Protein AF-A0A3D3SU80-F1 (afdb_monomer_lite)

Structure (mmCIF, N/CA/C/O backbone):
data_AF-A0A3D3SU80-F1
#
_entry.id   AF-A0A3D3SU80-F1
#
loop_
_atom_site.group_PDB
_atom_site.id
_atom_site.type_symbol
_atom_site.label_atom_id
_atom_site.label_alt_id
_atom_site.label_comp_id
_a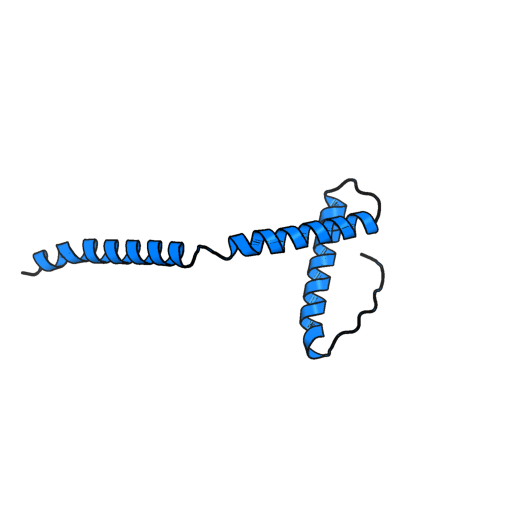tom_site.label_asym_id
_atom_site.label_entity_id
_atom_site.label_seq_id
_atom_site.pdbx_PDB_ins_code
_atom_site.Cartn_x
_atom_site.Cartn_y
_atom_site.Cartn_z
_atom_site.occupancy
_atom_site.B_iso_or_equiv
_atom_site.auth_seq_id
_atom_site.auth_comp_id
_atom_site.auth_asym_id
_atom_site.auth_atom_id
_atom_site.pdbx_PDB_model_num
ATOM 1 N N . MET A 1 1 ? 4.697 3.784 -14.168 1.00 59.75 1 MET A N 1
ATOM 2 C CA . MET A 1 1 ? 6.169 3.826 -14.203 1.00 59.75 1 MET A CA 1
ATOM 3 C C . MET A 1 1 ? 6.596 2.782 -15.212 1.00 59.75 1 MET A C 1
ATOM 5 O O . MET A 1 1 ? 6.224 1.627 -15.075 1.00 59.75 1 MET A O 1
ATOM 9 N N . ASP A 1 2 ? 7.270 3.219 -16.269 1.00 71.12 2 ASP A N 1
ATOM 10 C CA . ASP A 1 2 ? 7.158 2.682 -17.637 1.00 71.12 2 ASP A CA 1
ATOM 11 C C . ASP A 1 2 ? 8.023 1.443 -17.925 1.00 71.12 2 ASP A C 1
ATOM 13 O O . ASP A 1 2 ? 8.620 1.315 -18.994 1.00 71.12 2 ASP A O 1
ATOM 17 N N . ARG A 1 3 ? 8.122 0.530 -16.953 1.00 81.62 3 ARG A N 1
ATOM 18 C CA . ARG A 1 3 ? 8.824 -0.747 -17.106 1.00 81.62 3 ARG A CA 1
ATOM 19 C C . ARG A 1 3 ? 7.849 -1.915 -16.959 1.00 81.62 3 ARG A C 1
ATOM 21 O O . ARG A 1 3 ? 7.129 -1.963 -15.964 1.00 81.62 3 ARG A O 1
ATOM 28 N N . PRO A 1 4 ? 7.831 -2.862 -17.910 1.00 84.31 4 PRO A N 1
ATOM 29 C CA . PRO A 1 4 ? 7.059 -4.083 -17.755 1.00 84.31 4 PRO A CA 1
ATOM 30 C C . PRO A 1 4 ? 7.733 -5.002 -16.727 1.00 84.31 4 PRO A C 1
ATOM 32 O O . PRO A 1 4 ? 8.937 -5.250 -16.803 1.00 84.31 4 PRO A O 1
ATOM 35 N N . TYR A 1 5 ? 6.944 -5.536 -15.797 1.00 84.50 5 TYR A N 1
ATOM 36 C CA . TYR A 1 5 ? 7.370 -6.548 -14.829 1.00 84.50 5 TYR A CA 1
ATOM 37 C C . TYR A 1 5 ? 6.553 -7.822 -15.033 1.00 84.50 5 TYR A C 1
ATOM 39 O O . TYR A 1 5 ? 5.369 -7.763 -15.360 1.00 84.50 5 TYR A O 1
ATOM 47 N N . ARG A 1 6 ? 7.192 -8.979 -14.844 1.00 88.31 6 ARG A N 1
ATOM 48 C CA . ARG A 1 6 ? 6.509 -10.274 -14.792 1.00 88.31 6 ARG A CA 1
ATOM 49 C C . ARG A 1 6 ? 6.527 -10.765 -13.355 1.00 88.31 6 ARG A C 1
ATOM 51 O O . ARG A 1 6 ? 7.592 -10.837 -12.750 1.00 88.31 6 ARG A O 1
ATOM 58 N N . LEU A 1 7 ? 5.350 -11.094 -12.845 1.00 86.00 7 LEU A N 1
ATOM 59 C CA . LEU A 1 7 ? 5.135 -11.673 -11.527 1.00 86.00 7 LEU A CA 1
ATOM 60 C C . LEU A 1 7 ? 4.380 -12.985 -11.710 1.00 86.00 7 LEU A C 1
ATOM 62 O O . LEU A 1 7 ? 3.489 -13.070 -12.556 1.00 86.00 7 LEU A O 1
ATOM 66 N N . ALA A 1 8 ? 4.754 -13.995 -10.933 1.00 90.25 8 ALA A N 1
ATOM 67 C CA . ALA A 1 8 ? 3.900 -15.155 -10.748 1.00 90.25 8 ALA A CA 1
ATOM 68 C C . ALA A 1 8 ? 2.719 -14.726 -9.867 1.00 90.25 8 ALA A C 1
ATOM 70 O O . ALA A 1 8 ? 2.932 -14.065 -8.851 1.00 90.25 8 ALA A O 1
ATOM 71 N N . CYS A 1 9 ? 1.495 -15.055 -10.272 1.00 91.44 9 CYS A N 1
ATOM 72 C CA . CYS A 1 9 ? 0.315 -14.900 -9.430 1.00 91.44 9 CYS A CA 1
ATOM 73 C C . CYS A 1 9 ? -0.614 -16.090 -9.643 1.00 91.44 9 CYS A C 1
ATOM 75 O O . CYS A 1 9 ? -0.746 -16.580 -10.770 1.00 91.44 9 CYS A O 1
ATOM 77 N N . GLU A 1 10 ? -1.277 -16.512 -8.574 1.00 92.69 10 GLU A N 1
ATOM 78 C CA . GLU A 1 10 ? -2.397 -17.437 -8.682 1.00 92.69 10 GLU A CA 1
ATOM 79 C C . GLU A 1 10 ? -3.622 -16.713 -9.277 1.00 92.69 10 GLU A C 1
ATOM 81 O O . GLU A 1 10 ? -3.723 -15.479 -9.184 1.00 92.69 10 GLU A O 1
ATOM 86 N N . PRO A 1 11 ? -4.563 -17.433 -9.918 1.00 88.81 11 PRO A N 1
ATOM 87 C CA . PRO A 1 11 ? -5.730 -16.822 -10.558 1.00 88.81 11 PRO A CA 1
ATOM 88 C C . PRO A 1 11 ? -6.574 -15.984 -9.589 1.00 88.81 11 PRO A C 1
ATOM 90 O O . PRO A 1 11 ? -7.038 -14.904 -9.960 1.00 88.81 11 PRO A O 1
ATOM 93 N N . ASP A 1 12 ? -6.709 -16.460 -8.351 1.00 92.56 12 ASP A N 1
ATOM 94 C CA . ASP A 1 12 ? -7.554 -15.860 -7.315 1.00 92.56 12 ASP A CA 1
ATOM 95 C C . ASP A 1 12 ? -6.939 -14.584 -6.714 1.00 92.56 12 ASP A C 1
ATOM 97 O O . ASP A 1 12 ? -7.657 -13.683 -6.284 1.00 92.56 12 ASP A O 1
ATOM 101 N N . GLU A 1 13 ? -5.609 -14.457 -6.735 1.00 91.69 13 GLU A N 1
ATOM 102 C CA . GLU A 1 13 ? -4.884 -13.298 -6.191 1.00 91.69 13 GLU A CA 1
ATOM 103 C C . GLU A 1 13 ? -4.705 -12.169 -7.212 1.00 91.69 13 GLU A C 1
ATOM 105 O O . GLU A 1 13 ? -4.406 -11.028 -6.852 1.00 91.69 13 GLU A O 1
ATOM 110 N N . LYS A 1 14 ? -4.904 -12.461 -8.502 1.00 91.25 14 LYS A N 1
ATOM 111 C CA . LYS A 1 14 ? -4.763 -11.497 -9.598 1.00 91.25 14 LYS A CA 1
ATOM 112 C C . LYS A 1 14 ? -5.502 -10.164 -9.380 1.00 91.25 14 LYS A C 1
ATOM 114 O O . LYS A 1 14 ? -4.873 -9.132 -9.623 1.00 91.25 14 LYS A O 1
ATOM 119 N N . PRO A 1 15 ? -6.790 -10.119 -8.976 1.00 92.25 15 PRO A N 1
ATOM 120 C CA . PRO A 1 15 ? -7.484 -8.845 -8.774 1.00 92.25 15 PRO A CA 1
ATOM 121 C C . PRO A 1 15 ? -6.836 -8.008 -7.666 1.00 92.25 15 PRO A C 1
ATOM 123 O O . PRO A 1 15 ? -6.553 -6.832 -7.886 1.00 92.25 15 PRO A O 1
ATOM 126 N N . LEU A 1 16 ? -6.505 -8.629 -6.529 1.00 90.62 16 LEU A N 1
ATOM 127 C CA . LEU A 1 16 ? -5.830 -7.962 -5.416 1.00 90.62 16 LEU A CA 1
ATOM 128 C C . LEU A 1 16 ? -4.455 -7.429 -5.838 1.00 90.62 16 LEU A C 1
ATOM 130 O O . LEU A 1 16 ? -4.108 -6.284 -5.561 1.00 90.62 16 LEU A O 1
ATOM 134 N N . LEU A 1 17 ? -3.681 -8.235 -6.570 1.00 91.62 17 LEU A N 1
ATOM 135 C CA . LEU A 1 17 ? -2.364 -7.830 -7.051 1.00 91.62 17 LEU A CA 1
ATOM 136 C C . LEU A 1 17 ? -2.449 -6.623 -7.998 1.00 91.62 17 LEU A C 1
ATOM 138 O O . LEU A 1 17 ? -1.601 -5.733 -7.931 1.00 91.62 17 LEU A O 1
ATOM 142 N N . LEU A 1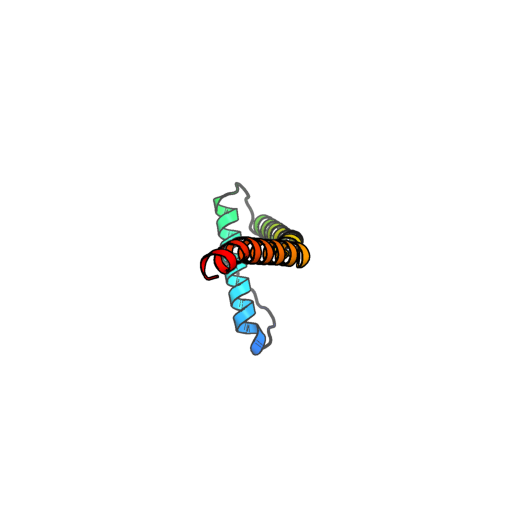 18 ? -3.470 -6.556 -8.858 1.00 92.00 18 LEU A N 1
ATOM 143 C CA . LEU A 1 18 ? -3.696 -5.405 -9.738 1.00 92.00 18 LEU A CA 1
ATOM 144 C C . LEU A 1 18 ? -4.020 -4.129 -8.950 1.00 92.00 18 LEU A C 1
ATOM 146 O O . LEU A 1 18 ? -3.507 -3.062 -9.296 1.00 92.00 18 LEU A O 1
ATOM 150 N N . GLU A 1 19 ? -4.806 -4.231 -7.878 1.00 92.62 19 GLU A N 1
ATOM 151 C CA . GLU A 1 19 ? -5.058 -3.104 -6.973 1.00 92.62 19 GLU A CA 1
ATOM 152 C C . GLU A 1 19 ? -3.770 -2.636 -6.287 1.00 92.62 19 GLU A C 1
ATOM 154 O O . GLU A 1 19 ? -3.457 -1.441 -6.305 1.00 92.62 19 GLU A O 1
ATOM 159 N N . CYS A 1 20 ? -2.966 -3.570 -5.764 1.00 90.81 20 CYS A N 1
ATOM 160 C CA . CYS A 1 20 ? -1.664 -3.259 -5.175 1.00 90.81 20 CYS A CA 1
ATOM 161 C C . CYS A 1 20 ? -0.745 -2.541 -6.176 1.00 90.81 20 CYS A C 1
ATOM 163 O O . CYS A 1 20 ? -0.103 -1.547 -5.830 1.00 90.81 20 CYS A O 1
ATOM 165 N N . VAL A 1 21 ? -0.703 -3.001 -7.430 1.00 92.06 21 VAL A N 1
ATOM 166 C CA . VAL A 1 21 ? 0.082 -2.366 -8.500 1.00 92.06 21 VAL A CA 1
ATOM 167 C C . VAL A 1 21 ? -0.412 -0.945 -8.781 1.00 92.06 21 VAL A C 1
ATOM 169 O O . VAL A 1 21 ? 0.409 -0.032 -8.904 1.00 92.06 21 VAL A O 1
ATOM 172 N N . GLY A 1 22 ? -1.729 -0.729 -8.845 1.00 92.06 22 GLY A N 1
ATOM 173 C CA . GLY A 1 22 ? -2.315 0.600 -9.044 1.00 92.06 22 GLY A CA 1
ATOM 174 C C . GLY A 1 22 ? -1.967 1.576 -7.916 1.00 92.06 22 GLY A C 1
ATOM 175 O O . GLY A 1 22 ? -1.604 2.732 -8.172 1.00 92.06 22 GLY A O 1
ATOM 176 N N . LEU A 1 23 ? -2.000 1.097 -6.670 1.00 91.62 23 LEU A N 1
ATOM 177 C CA . LEU A 1 23 ? -1.610 1.869 -5.492 1.00 91.62 23 LEU A CA 1
ATOM 178 C C . LEU A 1 23 ? -0.130 2.267 -5.552 1.00 91.62 23 LEU A C 1
ATOM 180 O O . LEU A 1 23 ? 0.204 3.445 -5.388 1.00 91.62 23 LEU A O 1
ATOM 184 N N . VAL A 1 24 ? 0.757 1.311 -5.844 1.00 92.19 24 VAL A N 1
ATOM 185 C CA . VAL A 1 24 ? 2.200 1.564 -5.952 1.00 92.19 24 VAL A CA 1
ATOM 186 C C . VAL A 1 24 ? 2.503 2.550 -7.083 1.00 92.19 24 VAL A C 1
ATOM 188 O O . VAL A 1 24 ? 3.244 3.508 -6.857 1.00 92.19 24 VAL A O 1
ATOM 191 N N . ASP A 1 25 ? 1.908 2.389 -8.272 1.00 92.12 25 ASP A N 1
ATOM 192 C CA . ASP A 1 25 ? 2.144 3.303 -9.402 1.00 92.12 25 ASP A CA 1
ATOM 193 C C . ASP A 1 25 ? 1.715 4.737 -9.071 1.00 92.12 25 ASP A C 1
ATOM 195 O O . ASP A 1 25 ? 2.457 5.695 -9.317 1.00 92.12 25 ASP A O 1
ATOM 199 N N . THR A 1 26 ? 0.547 4.885 -8.446 1.00 93.00 26 THR A N 1
ATOM 200 C CA . THR A 1 26 ? 0.035 6.184 -7.997 1.00 93.00 26 THR A CA 1
ATOM 201 C C . THR A 1 26 ? 1.002 6.835 -7.010 1.00 93.00 26 THR A C 1
ATOM 203 O O . THR A 1 26 ? 1.383 7.997 -7.185 1.00 93.00 26 THR A O 1
ATOM 206 N N . ARG A 1 27 ? 1.477 6.081 -6.010 1.00 91.31 27 ARG A N 1
ATOM 207 C CA . ARG A 1 27 ? 2.412 6.587 -4.998 1.00 91.31 27 ARG A CA 1
ATOM 208 C C . ARG A 1 27 ? 3.757 6.981 -5.605 1.00 91.31 27 ARG A C 1
ATOM 210 O O . ARG A 1 27 ? 4.282 8.049 -5.293 1.00 91.31 27 ARG A O 1
ATOM 217 N N . MET A 1 28 ? 4.295 6.170 -6.515 1.00 92.88 28 MET A N 1
ATOM 218 C CA . MET A 1 28 ? 5.541 6.481 -7.220 1.00 92.88 28 MET A CA 1
ATOM 219 C C . MET A 1 28 ? 5.423 7.770 -8.041 1.00 92.88 28 MET A C 1
ATOM 221 O O . MET A 1 28 ? 6.342 8.591 -8.023 1.00 92.88 28 MET A O 1
ATOM 225 N N . ARG A 1 29 ? 4.292 7.993 -8.729 1.00 92.38 29 ARG A N 1
ATOM 226 C CA . ARG A 1 29 ? 4.041 9.236 -9.480 1.00 92.38 29 ARG A CA 1
ATOM 227 C C . ARG A 1 29 ? 3.924 10.450 -8.566 1.00 92.38 29 ARG A C 1
ATOM 229 O O . ARG A 1 29 ? 4.556 11.463 -8.855 1.00 92.38 29 ARG A O 1
ATOM 236 N N . GLN A 1 30 ? 3.187 10.341 -7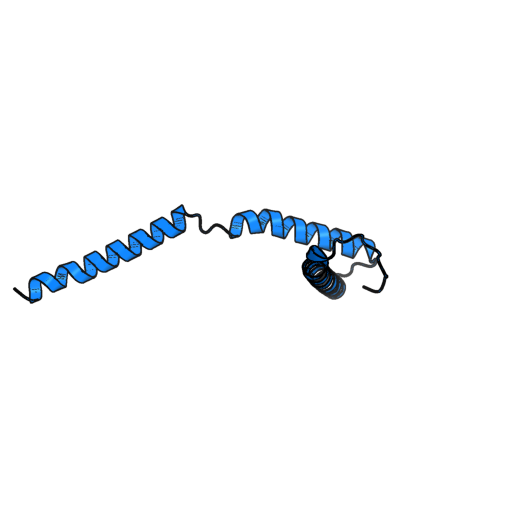.461 1.00 91.12 30 GLN A N 1
ATOM 237 C CA . GLN A 1 30 ? 3.070 11.416 -6.469 1.00 91.12 30 GLN A CA 1
ATOM 238 C C . GLN A 1 30 ? 4.438 11.818 -5.918 1.00 91.12 30 GLN A C 1
ATOM 240 O O . GLN A 1 30 ? 4.777 12.996 -5.864 1.00 91.12 30 GLN A O 1
ATOM 245 N N . ILE A 1 31 ? 5.260 10.839 -5.540 1.00 89.31 31 ILE A N 1
ATOM 246 C CA . ILE A 1 31 ? 6.586 11.124 -5.001 1.00 89.31 31 ILE A CA 1
ATOM 247 C C . ILE A 1 31 ? 7.509 11.698 -6.080 1.00 89.31 31 ILE A C 1
ATOM 249 O O . ILE A 1 31 ? 8.252 12.636 -5.803 1.00 89.31 31 ILE A O 1
ATOM 253 N N . LYS A 1 32 ? 7.429 11.216 -7.325 1.00 90.19 32 LYS A N 1
ATOM 254 C CA . LYS A 1 32 ? 8.160 11.808 -8.455 1.00 90.19 32 LYS A CA 1
ATOM 255 C C . LYS A 1 32 ? 7.788 13.279 -8.689 1.00 90.19 32 LYS A C 1
ATOM 257 O O . LYS A 1 32 ? 8.658 14.057 -9.057 1.00 90.19 32 LYS A O 1
ATOM 262 N N . GLN A 1 33 ? 6.521 13.653 -8.500 1.00 88.69 33 GLN A N 1
ATOM 263 C CA . GLN A 1 33 ? 6.052 15.038 -8.643 1.00 88.69 33 GLN A CA 1
ATOM 264 C C . GLN A 1 33 ? 6.482 15.927 -7.469 1.00 88.69 33 GLN A C 1
ATOM 266 O O . GLN A 1 33 ? 6.872 17.071 -7.676 1.00 88.69 33 GLN A O 1
ATOM 271 N N . ASN A 1 34 ? 6.441 15.394 -6.246 1.00 85.38 34 ASN A N 1
ATOM 272 C CA . ASN A 1 34 ? 6.666 16.166 -5.020 1.00 85.38 34 ASN A CA 1
ATOM 273 C C . ASN A 1 34 ? 8.131 16.203 -4.562 1.00 85.38 34 ASN A C 1
ATOM 275 O O . ASN A 1 3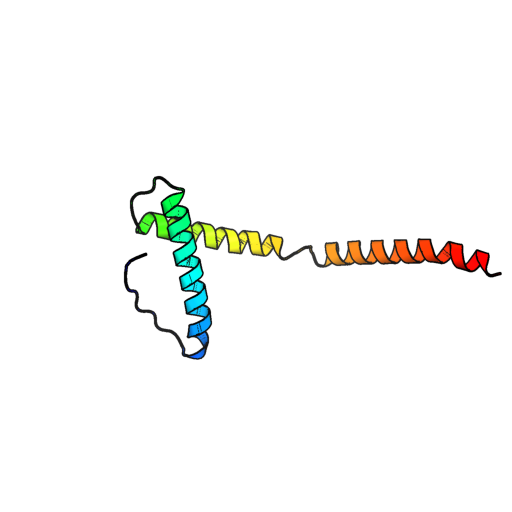4 ? 8.469 16.954 -3.651 1.00 85.38 34 ASN A O 1
ATOM 279 N N . SER A 1 35 ? 9.005 15.381 -5.146 1.00 78.69 35 SER A N 1
ATOM 280 C CA . SER A 1 35 ? 10.407 15.279 -4.739 1.00 78.69 35 SER A CA 1
ATOM 281 C C . SER A 1 35 ? 11.357 15.578 -5.893 1.00 78.69 35 SER A C 1
ATOM 283 O O . SER A 1 35 ? 11.113 15.237 -7.046 1.00 78.69 35 SER A O 1
ATOM 285 N N . ARG A 1 36 ? 12.507 16.174 -5.571 1.00 85.19 36 ARG A N 1
ATOM 286 C CA . ARG A 1 36 ? 13.582 16.469 -6.534 1.00 85.19 36 ARG A CA 1
ATOM 287 C C . ARG A 1 36 ? 14.448 15.237 -6.849 1.00 85.19 36 ARG A C 1
ATOM 289 O O . ARG A 1 36 ? 15.620 15.370 -7.194 1.00 85.19 36 ARG A O 1
ATOM 296 N N . LEU A 1 37 ? 13.912 14.034 -6.642 1.00 83.62 37 LEU A N 1
ATOM 297 C CA . LEU A 1 37 ? 14.668 12.792 -6.719 1.00 83.62 37 LEU A CA 1
ATOM 298 C C . LEU A 1 37 ? 14.746 12.291 -8.158 1.00 83.62 37 LEU A C 1
ATOM 300 O O . LEU A 1 37 ? 13.751 11.931 -8.782 1.00 83.62 37 LEU A O 1
ATOM 304 N N . THR A 1 38 ? 15.972 12.235 -8.664 1.00 78.25 38 THR A N 1
ATOM 305 C CA . THR A 1 38 ? 16.279 11.698 -9.987 1.00 78.25 38 THR A CA 1
ATOM 306 C C . THR A 1 38 ? 16.642 10.223 -9.849 1.00 78.25 38 THR A C 1
ATOM 308 O O . THR A 1 38 ? 17.645 9.881 -9.222 1.00 78.25 38 THR A O 1
ATOM 311 N N . GLY A 1 39 ? 15.813 9.345 -10.413 1.00 85.62 39 GLY A N 1
ATOM 312 C CA . GLY A 1 39 ? 16.059 7.902 -10.465 1.00 85.62 39 GLY A CA 1
ATOM 313 C C . GLY A 1 39 ? 14.869 7.080 -9.979 1.00 85.62 39 GLY A C 1
ATOM 314 O O . GLY A 1 39 ? 14.401 7.240 -8.853 1.00 85.62 39 GLY A O 1
ATOM 315 N N . THR A 1 40 ? 14.406 6.167 -10.831 1.00 88.00 40 THR A N 1
ATOM 316 C CA . THR A 1 40 ? 13.285 5.257 -10.550 1.00 88.00 40 THR A CA 1
ATOM 317 C C . THR A 1 40 ? 13.533 4.391 -9.321 1.00 88.00 40 THR A C 1
ATOM 319 O O . THR A 1 40 ? 12.614 4.173 -8.540 1.00 88.00 40 THR A O 1
ATOM 322 N N . ASP A 1 41 ? 14.779 3.974 -9.102 1.00 90.06 41 ASP A N 1
ATOM 323 C CA . ASP A 1 41 ? 15.143 3.065 -8.012 1.00 90.06 41 ASP A CA 1
ATOM 324 C C . ASP A 1 41 ? 15.030 3.760 -6.651 1.00 90.06 41 ASP A C 1
ATOM 326 O O . ASP A 1 41 ? 14.500 3.201 -5.696 1.00 90.06 41 ASP A O 1
ATOM 330 N N . ARG A 1 42 ? 15.434 5.034 -6.574 1.00 91.50 42 ARG A N 1
ATOM 331 C CA . ARG A 1 42 ? 15.294 5.846 -5.354 1.00 91.50 42 ARG A CA 1
ATOM 332 C C . ARG A 1 42 ? 13.831 6.131 -5.033 1.00 91.50 42 ARG A C 1
ATOM 334 O O . ARG A 1 42 ? 13.441 6.094 -3.869 1.00 91.50 42 ARG A O 1
ATOM 341 N N . ILE A 1 43 ? 13.022 6.382 -6.065 1.00 91.94 43 ILE A N 1
ATOM 342 C CA . ILE A 1 43 ? 11.572 6.544 -5.917 1.00 91.94 43 ILE A CA 1
ATOM 343 C C . ILE A 1 43 ? 10.953 5.239 -5.399 1.00 91.94 43 ILE A C 1
ATOM 345 O O . ILE A 1 43 ? 10.165 5.285 -4.459 1.00 91.94 43 ILE A O 1
ATOM 349 N N . ALA 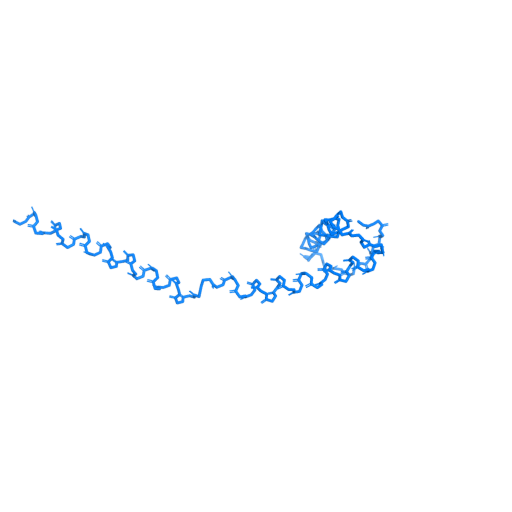A 1 44 ? 11.350 4.085 -5.945 1.00 91.62 44 ALA A N 1
ATOM 350 C CA . ALA A 1 44 ? 10.863 2.776 -5.510 1.00 91.62 44 ALA A CA 1
ATOM 351 C C . ALA A 1 44 ? 11.190 2.491 -4.036 1.00 91.62 44 ALA A C 1
ATOM 353 O O . ALA A 1 44 ? 10.294 2.140 -3.271 1.00 91.62 44 ALA A O 1
ATOM 354 N N . VAL A 1 45 ? 12.442 2.713 -3.614 1.00 92.94 45 VAL A N 1
ATOM 355 C CA . VAL A 1 45 ? 12.869 2.526 -2.214 1.00 92.94 45 VAL A CA 1
ATOM 356 C C . VAL A 1 45 ? 12.059 3.408 -1.266 1.00 92.94 45 VAL A C 1
ATOM 358 O O . VAL A 1 45 ? 11.594 2.955 -0.226 1.00 92.94 45 VAL A O 1
ATOM 361 N N . MET A 1 46 ? 11.840 4.667 -1.627 1.00 92.56 46 MET A N 1
ATOM 362 C CA . MET A 1 46 ? 11.085 5.600 -0.796 1.00 92.56 46 MET A CA 1
ATOM 363 C C . MET A 1 46 ? 9.589 5.270 -0.736 1.00 92.56 46 MET A C 1
ATOM 365 O O . MET A 1 46 ? 8.988 5.415 0.329 1.00 92.56 46 MET A O 1
ATOM 369 N N . VAL A 1 47 ? 8.988 4.792 -1.833 1.00 93.94 47 VAL A N 1
ATOM 370 C CA . VAL A 1 47 ? 7.618 4.256 -1.805 1.00 93.94 47 VAL A CA 1
ATOM 371 C C . VAL A 1 47 ? 7.548 3.050 -0.873 1.00 93.94 47 VAL A C 1
ATOM 373 O O . VAL A 1 47 ? 6.680 3.027 -0.008 1.00 93.94 47 VAL A O 1
ATOM 376 N N . ALA A 1 48 ? 8.488 2.105 -0.972 1.00 93.75 48 ALA A N 1
ATOM 377 C CA . ALA A 1 48 ? 8.533 0.936 -0.095 1.00 93.75 48 ALA A CA 1
ATOM 378 C C . ALA A 1 48 ? 8.652 1.323 1.389 1.00 93.75 48 ALA A C 1
ATOM 380 O O . ALA A 1 48 ? 7.896 0.819 2.214 1.00 93.75 48 ALA A O 1
ATOM 381 N N . LEU A 1 49 ? 9.535 2.271 1.728 1.00 93.25 49 LEU A N 1
ATOM 382 C CA . LEU A 1 49 ? 9.669 2.789 3.096 1.00 93.25 49 LEU A CA 1
ATOM 383 C C . LEU A 1 49 ? 8.392 3.474 3.588 1.00 93.25 49 LEU A C 1
ATOM 385 O O . LEU A 1 49 ? 8.020 3.339 4.752 1.00 93.25 49 LEU A O 1
ATOM 389 N N . THR A 1 50 ? 7.713 4.202 2.705 1.00 90.12 50 THR A N 1
ATOM 390 C CA . THR A 1 50 ? 6.475 4.901 3.049 1.00 90.12 50 THR A CA 1
ATOM 391 C C . THR A 1 50 ? 5.340 3.918 3.315 1.00 90.12 50 THR A C 1
ATOM 393 O O . THR A 1 50 ? 4.673 4.040 4.336 1.00 90.12 50 THR A O 1
ATOM 396 N N . LEU A 1 51 ? 5.179 2.904 2.463 1.00 90.25 51 LEU A N 1
ATOM 397 C CA . LEU A 1 51 ? 4.192 1.842 2.658 1.00 90.25 51 LEU A CA 1
ATOM 398 C C . LEU A 1 51 ? 4.499 1.011 3.910 1.00 90.25 51 LEU A C 1
ATOM 400 O O . LEU A 1 51 ? 3.600 0.733 4.694 1.00 90.25 51 LEU A O 1
ATOM 404 N N . ALA A 1 52 ? 5.768 0.675 4.160 1.00 90.81 52 ALA A N 1
ATOM 405 C CA . ALA A 1 52 ? 6.173 -0.016 5.384 1.00 90.81 52 ALA A CA 1
ATOM 406 C C . ALA A 1 52 ? 5.851 0.814 6.637 1.00 90.81 52 ALA A C 1
ATOM 408 O O . ALA A 1 52 ? 5.321 0.283 7.611 1.00 90.81 52 ALA A O 1
ATOM 409 N N . ARG A 1 53 ? 6.105 2.130 6.606 1.00 89.25 53 ARG A N 1
ATOM 410 C CA . ARG A 1 53 ? 5.697 3.039 7.684 1.00 89.25 53 ARG A CA 1
ATOM 411 C C . ARG A 1 53 ? 4.181 3.050 7.854 1.00 89.25 53 ARG A C 1
ATOM 413 O O . ARG A 1 53 ? 3.721 2.988 8.985 1.00 89.25 53 ARG A O 1
ATOM 420 N N . GLU A 1 54 ? 3.417 3.149 6.771 1.00 87.00 54 GLU A N 1
ATOM 421 C CA . GLU A 1 54 ? 1.950 3.141 6.814 1.00 87.00 54 GLU A CA 1
ATOM 422 C C . GLU A 1 54 ? 1.409 1.825 7.385 1.00 87.00 54 GLU A C 1
ATOM 424 O O . GLU A 1 54 ? 0.468 1.864 8.162 1.00 87.00 54 GLU A O 1
ATOM 429 N N . LEU A 1 55 ? 2.034 0.680 7.111 1.00 85.75 55 LEU A N 1
ATOM 430 C CA . LEU A 1 55 ? 1.669 -0.594 7.739 1.00 85.75 55 LEU A CA 1
ATOM 431 C C . LEU A 1 55 ? 1.992 -0.614 9.241 1.00 85.75 55 LEU A C 1
ATOM 433 O O . LEU A 1 55 ? 1.154 -1.007 10.049 1.00 85.75 55 LEU A O 1
ATOM 437 N N . LEU A 1 56 ? 3.184 -0.153 9.632 1.00 84.88 56 LEU A N 1
ATOM 438 C CA . LEU A 1 56 ? 3.623 -0.150 11.034 1.00 84.88 56 LEU A CA 1
ATOM 439 C C . LEU A 1 56 ? 2.871 0.874 11.900 1.00 84.88 56 LEU A C 1
ATOM 441 O O . LEU A 1 56 ? 2.599 0.616 13.069 1.00 84.88 56 LEU A O 1
ATOM 445 N N . VAL A 1 57 ? 2.541 2.036 11.334 1.00 81.19 57 VAL A N 1
ATOM 446 C CA . VAL A 1 57 ? 1.787 3.109 12.003 1.00 81.19 57 VAL A CA 1
ATOM 447 C C . VAL A 1 57 ? 0.282 2.876 11.874 1.00 81.19 57 VAL A C 1
ATOM 449 O O . VAL A 1 57 ? -0.457 3.107 12.821 1.00 81.19 57 VAL A O 1
ATOM 452 N N . GLY A 1 58 ? -0.181 2.368 10.735 1.00 61.97 58 GLY A N 1
ATOM 453 C CA . GLY A 1 58 ? -1.574 1.992 10.492 1.00 61.97 58 GLY A CA 1
ATOM 454 C C . GLY A 1 58 ? -2.031 0.843 11.385 1.00 61.97 58 GLY A C 1
ATOM 455 O O . GLY A 1 58 ? -3.146 0.871 11.896 1.00 61.97 58 GLY A O 1
ATOM 456 N N . GLY A 1 59 ? -1.136 -0.101 11.693 1.00 56.66 59 GLY A N 1
ATOM 457 C CA . GLY A 1 59 ? -1.353 -1.094 12.747 1.00 56.66 59 GLY A CA 1
ATOM 458 C C . GLY A 1 59 ? -1.562 -0.483 14.141 1.00 56.66 59 GLY A C 1
ATOM 459 O O . GLY A 1 59 ? -2.186 -1.116 14.985 1.00 56.66 59 GLY A O 1
ATOM 460 N N . GLN A 1 60 ? -1.108 0.753 14.380 1.00 53.53 60 GLN A N 1
ATOM 461 C CA . GLN A 1 60 ? -1.400 1.503 15.610 1.00 53.53 60 GLN A CA 1
ATOM 462 C C . GLN A 1 60 ? -2.674 2.356 15.500 1.00 53.53 60 GLN A C 1
ATOM 464 O O . GLN A 1 60 ? -3.276 2.659 16.523 1.00 53.53 60 GLN A O 1
ATOM 469 N N . SER A 1 61 ? -3.116 2.732 14.292 1.00 49.94 61 SER A N 1
ATOM 470 C CA . SER A 1 61 ? -4.277 3.614 14.084 1.00 49.94 61 SER A CA 1
ATOM 471 C C . SER A 1 61 ? -5.589 2.898 13.743 1.00 49.94 61 SER A C 1
ATOM 473 O O . SER A 1 61 ? -6.628 3.550 13.711 1.00 49.94 61 SER A O 1
ATOM 475 N N . VAL A 1 62 ? -5.583 1.584 13.490 1.00 52.78 62 VAL A N 1
ATOM 476 C CA . VAL A 1 62 ? -6.827 0.786 13.377 1.00 52.78 62 VAL A CA 1
ATOM 477 C C . VAL A 1 62 ? -7.446 0.511 14.756 1.00 52.78 62 VAL A C 1
ATOM 479 O O . VAL A 1 62 ? -8.618 0.161 14.856 1.00 52.78 62 VAL A O 1
ATOM 482 N N . GLY A 1 63 ? -6.707 0.756 15.837 1.00 52.38 63 GLY A N 1
ATOM 483 C CA . GLY A 1 63 ? -7.244 0.744 17.186 1.00 52.38 63 GLY A CA 1
ATOM 484 C C . GLY A 1 63 ? -7.530 2.155 17.691 1.00 52.38 63 GLY A C 1
ATOM 485 O O . GLY A 1 63 ? -6.719 2.705 18.427 1.00 52.38 63 GLY A O 1
ATOM 486 N N . LEU A 1 64 ? -8.747 2.674 17.483 1.00 55.59 64 LEU A N 1
ATOM 487 C CA . LEU A 1 64 ? -9.459 3.054 18.708 1.00 55.59 64 LEU A CA 1
ATOM 488 C C . LEU A 1 64 ? -9.426 1.767 19.516 1.00 55.59 64 LEU A C 1
ATOM 490 O O . LEU A 1 64 ? -9.991 0.770 19.055 1.00 55.59 64 LEU A O 1
ATOM 494 N N . SER A 1 65 ? -8.622 1.725 20.581 1.00 64.19 65 SER A N 1
ATOM 495 C CA . SER A 1 65 ? -8.457 0.479 21.315 1.00 64.19 65 SER A CA 1
ATOM 496 C C . SER A 1 65 ? -9.859 -0.031 21.642 1.00 64.19 65 SER A C 1
ATOM 498 O O . SER A 1 65 ? -10.772 0.764 21.874 1.00 64.19 65 SER A O 1
ATOM 500 N N . GLU A 1 66 ? -10.093 -1.338 21.591 1.00 68.12 66 GLU A N 1
ATOM 501 C CA . GLU A 1 66 ? -11.420 -1.868 21.923 1.00 68.12 66 GLU A CA 1
ATOM 502 C C . GLU A 1 66 ? -11.891 -1.330 23.290 1.00 68.12 66 GLU A C 1
ATOM 504 O O . GLU A 1 66 ? -13.077 -1.090 23.494 1.00 68.12 66 GLU A O 1
ATOM 509 N N . SER A 1 67 ? -10.942 -1.026 24.185 1.00 74.12 67 SER A N 1
ATOM 510 C CA . SER A 1 67 ? -11.141 -0.264 25.417 1.00 74.12 67 SER A CA 1
ATOM 511 C C . SER A 1 67 ? -11.608 1.184 25.231 1.00 74.12 67 SER A C 1
ATOM 513 O O . SER A 1 67 ? -12.494 1.596 25.968 1.00 74.12 67 SER A O 1
ATOM 515 N N . ASP A 1 68 ? -11.078 1.955 24.279 1.00 80.69 68 ASP A N 1
ATOM 516 C CA . ASP A 1 68 ? -11.536 3.324 23.979 1.00 80.69 68 ASP A CA 1
ATOM 517 C C . ASP A 1 68 ? -12.934 3.342 23.353 1.00 80.69 68 ASP A C 1
ATOM 519 O O . ASP A 1 68 ? -13.734 4.244 23.607 1.00 80.69 68 ASP A O 1
ATOM 523 N N . LEU A 1 69 ? -13.252 2.336 22.531 1.00 81.19 69 LEU A N 1
ATOM 524 C CA . LEU A 1 69 ? -14.611 2.153 22.023 1.00 81.19 69 LEU A CA 1
ATOM 525 C C . LEU A 1 69 ? -15.558 1.762 23.153 1.00 81.19 69 LEU A C 1
ATOM 527 O O . LEU A 1 69 ? -16.608 2.382 23.288 1.00 81.19 69 LEU A O 1
ATOM 531 N N . LYS A 1 70 ? -15.177 0.792 23.992 1.00 84.25 70 LYS A N 1
ATOM 532 C CA . LYS A 1 70 ? -15.966 0.364 25.156 1.00 84.25 70 LYS A CA 1
ATOM 533 C C . LYS A 1 70 ? -16.186 1.498 26.152 1.00 84.25 70 LYS A C 1
ATOM 535 O O . LYS A 1 70 ? -17.307 1.659 26.618 1.00 84.25 70 LYS A O 1
ATOM 540 N N . SER A 1 71 ? -15.166 2.305 26.443 1.00 87.56 71 SER A N 1
ATOM 541 C CA . SER A 1 71 ? -15.288 3.432 27.372 1.00 87.56 71 SER A CA 1
ATOM 542 C C . SER A 1 71 ? -16.241 4.496 26.834 1.00 87.56 71 SER A C 1
ATOM 544 O O . SER A 1 71 ? -17.134 4.927 27.556 1.00 87.56 71 SER A O 1
ATOM 546 N N . ARG A 1 72 ? -16.143 4.847 25.543 1.00 86.31 72 ARG A N 1
ATOM 547 C CA . ARG A 1 72 ? -17.108 5.750 24.896 1.00 86.31 72 ARG A CA 1
ATOM 548 C C . ARG A 1 72 ? -18.525 5.193 24.894 1.00 86.31 72 ARG A C 1
ATOM 550 O O . ARG A 1 72 ? -19.464 5.949 25.113 1.00 86.31 72 ARG A O 1
ATOM 557 N N . LEU A 1 73 ? -18.682 3.898 24.630 1.00 90.38 73 LEU A N 1
ATOM 558 C CA . LEU A 1 73 ? -19.989 3.245 24.597 1.00 90.38 73 LEU A CA 1
ATOM 559 C C . LEU A 1 73 ? -20.627 3.250 25.991 1.00 90.38 73 LEU A C 1
ATOM 561 O O . LEU A 1 73 ? -21.797 3.597 26.108 1.00 90.38 73 LEU A O 1
ATOM 565 N N . GLN A 1 74 ? -19.840 2.982 27.037 1.00 93.12 74 GLN A N 1
ATOM 566 C CA . GLN A 1 74 ? -20.298 3.080 28.421 1.00 93.12 74 GLN A CA 1
ATOM 567 C C . GLN A 1 74 ? -20.702 4.513 28.784 1.00 93.12 74 GLN A C 1
ATOM 569 O O . GLN A 1 74 ? -21.797 4.717 29.285 1.00 93.12 74 GLN A O 1
ATOM 574 N N . SER A 1 75 ? -19.891 5.521 28.442 1.00 93.00 75 SER A N 1
ATOM 575 C CA . SER A 1 75 ? -20.252 6.921 28.707 1.00 93.00 75 SER A CA 1
ATOM 576 C C . SER A 1 75 ? -21.541 7.351 28.001 1.00 93.00 75 SER A C 1
ATOM 578 O O . SER A 1 75 ? -22.291 8.159 28.536 1.00 93.00 75 SER A O 1
ATOM 580 N N . LEU A 1 76 ? -21.814 6.829 26.800 1.00 89.88 76 LEU A N 1
ATOM 581 C CA . LEU A 1 76 ? -23.078 7.087 26.108 1.00 89.88 76 LEU A CA 1
ATOM 582 C C . LEU A 1 76 ? -24.263 6.403 26.801 1.00 89.88 76 LEU A C 1
ATOM 584 O O . LEU A 1 76 ? -25.323 7.015 26.884 1.00 89.88 76 LEU A O 1
ATOM 588 N N . ILE A 1 77 ? -24.085 5.178 27.307 1.00 91.38 77 ILE A N 1
ATOM 589 C CA . ILE A 1 77 ? -25.107 4.471 28.093 1.00 91.38 77 ILE A CA 1
ATOM 590 C C . ILE A 1 77 ? -25.423 5.258 29.368 1.00 91.38 77 ILE A C 1
ATOM 592 O O . ILE A 1 77 ? -26.586 5.583 29.601 1.00 91.38 77 ILE A O 1
ATOM 596 N N . ASP A 1 78 ? -24.400 5.657 30.121 1.00 92.50 78 ASP A N 1
ATOM 597 C CA . ASP A 1 78 ? -24.568 6.400 31.373 1.00 92.50 78 ASP A CA 1
ATOM 598 C C . ASP A 1 78 ? -25.308 7.733 31.136 1.00 92.50 78 ASP A C 1
ATOM 600 O O . ASP A 1 78 ? -26.231 8.080 31.870 1.00 92.50 78 ASP A O 1
ATOM 604 N N . LEU A 1 79 ? -24.982 8.449 30.050 1.00 89.38 79 LEU A N 1
ATOM 605 C CA . LEU A 1 79 ? -25.691 9.673 29.651 1.00 89.38 79 LEU A CA 1
ATOM 606 C C . LEU A 1 79 ? -27.161 9.420 29.298 1.00 89.38 79 LEU A C 1
ATOM 608 O O . LEU A 1 79 ? -28.017 10.259 29.582 1.00 89.38 79 LEU A O 1
ATOM 612 N N . THR A 1 80 ? -27.472 8.291 28.655 1.00 86.25 80 THR A N 1
ATOM 613 C CA . THR A 1 80 ? -28.867 7.940 28.361 1.00 86.25 80 THR A CA 1
ATOM 614 C C . THR A 1 80 ? -29.639 7.568 29.620 1.00 86.25 80 THR A C 1
ATOM 616 O O . THR A 1 80 ? -30.769 8.024 29.772 1.00 86.25 80 THR A O 1
ATOM 619 N N . GLU A 1 81 ? -29.038 6.813 30.541 1.00 86.25 81 GLU A N 1
ATOM 620 C CA . GLU A 1 81 ? -29.650 6.476 31.831 1.00 86.25 81 GLU A CA 1
ATOM 62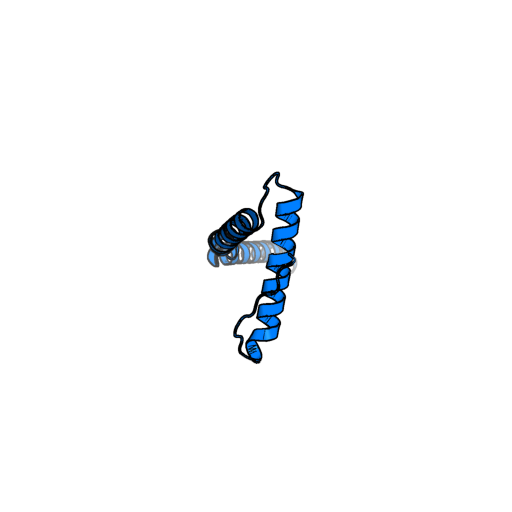1 C C . GLU A 1 81 ? -29.897 7.733 32.671 1.00 86.25 81 GLU A C 1
ATOM 623 O O . GLU A 1 81 ? -30.990 7.912 33.206 1.00 86.25 81 GLU A O 1
ATOM 628 N N . GLU A 1 82 ? -28.935 8.657 32.716 1.00 86.75 82 GLU A N 1
ATOM 629 C CA . GLU A 1 82 ? -29.083 9.935 33.415 1.00 86.75 82 GLU A CA 1
ATOM 630 C C . GLU A 1 82 ? -30.162 10.826 32.786 1.00 86.75 82 GLU A C 1
ATOM 632 O O . GLU A 1 82 ? -30.880 11.514 33.506 1.00 86.75 82 GLU A O 1
ATOM 637 N N . ALA A 1 83 ? -30.332 10.805 31.463 1.00 81.31 83 ALA A N 1
ATOM 638 C CA . ALA A 1 83 ? -31.404 11.539 30.791 1.00 81.31 83 ALA A CA 1
ATOM 639 C C . ALA A 1 83 ? -32.793 10.890 30.972 1.00 81.31 83 ALA A C 1
ATOM 641 O O . ALA A 1 83 ? -33.806 11.594 30.935 1.00 81.31 83 ALA A O 1
ATOM 642 N N . LEU A 1 84 ? -32.848 9.569 31.175 1.00 74.88 84 LEU A N 1
ATOM 643 C CA . LEU A 1 84 ? -34.079 8.797 31.390 1.00 74.88 84 LEU A CA 1
ATOM 644 C C . LEU A 1 84 ? -34.555 8.838 32.855 1.00 74.88 84 LEU A C 1
ATOM 646 O O . LEU A 1 84 ? -35.754 8.969 33.100 1.00 74.88 84 LEU A O 1
ATOM 650 N N . ALA A 1 85 ? -33.643 8.822 33.830 1.00 69.06 85 ALA A N 1
ATOM 651 C CA . ALA A 1 85 ? -33.947 8.884 35.265 1.00 69.06 85 ALA A CA 1
ATOM 652 C C . ALA A 1 85 ? -34.840 10.071 35.719 1.00 69.06 85 ALA A C 1
ATOM 654 O O . ALA A 1 85 ? -35.694 9.880 36.590 1.00 69.06 85 ALA A O 1
ATOM 655 N N . PRO A 1 86 ? -34.708 11.303 35.185 1.00 63.09 86 PRO A N 1
ATOM 656 C CA . PRO A 1 86 ? -35.594 12.407 35.541 1.00 63.09 86 PRO A CA 1
ATOM 657 C C . PRO A 1 86 ? -36.976 12.324 34.878 1.00 63.09 86 PRO A C 1
ATOM 659 O O . PRO A 1 86 ? -37.881 13.019 35.336 1.00 63.09 86 PRO A O 1
ATOM 662 N N . GLN A 1 87 ? -37.173 11.500 33.838 1.00 54.41 87 GLN A N 1
ATOM 663 C CA . GLN A 1 87 ? -38.478 11.368 33.176 1.00 54.41 87 GLN A CA 1
ATOM 664 C C . GLN A 1 87 ? -39.444 10.453 33.936 1.00 54.41 87 GLN A C 1
ATOM 666 O O . GLN A 1 87 ? -40.637 10.737 33.941 1.00 54.41 87 GLN A O 1
ATOM 671 N N . GLU A 1 88 ? -38.964 9.423 34.642 1.00 55.00 88 GLU A N 1
ATOM 672 C CA . GLU A 1 88 ? -39.834 8.549 35.454 1.00 55.00 88 GLU A CA 1
ATOM 673 C C . GLU A 1 88 ? -40.540 9.305 36.591 1.00 55.00 88 GLU A C 1
ATOM 675 O O . GLU A 1 88 ? -41.710 9.059 36.858 1.00 55.00 88 GLU A O 1
ATOM 680 N N . LYS A 1 89 ? -39.894 10.314 37.192 1.00 54.25 89 LYS A N 1
ATOM 681 C CA . LYS A 1 89 ? -40.501 11.139 38.257 1.00 54.25 89 LYS A CA 1
ATOM 682 C C . LYS A 1 89 ? -41.535 12.160 37.769 1.00 54.25 89 LYS A C 1
ATOM 684 O O . LYS A 1 89 ? -42.102 12.868 38.595 1.00 54.25 89 LYS A O 1
ATOM 689 N N . LEU A 1 90 ? -41.727 12.301 36.456 1.00 52.47 90 LEU A N 1
ATOM 690 C CA . LEU A 1 90 ? -42.693 13.241 35.878 1.00 52.47 90 LEU A CA 1
ATOM 691 C C . LEU A 1 90 ? -44.030 12.570 35.516 1.00 52.47 90 LEU A C 1
ATOM 693 O O . LEU A 1 90 ? -44.985 13.275 35.191 1.00 52.47 90 LEU A O 1
ATOM 697 N N . PHE A 1 91 ? -44.083 11.233 35.541 1.00 56.22 91 PHE A N 1
ATOM 698 C CA . PHE A 1 91 ? -45.270 10.440 35.210 1.00 56.22 91 PHE A CA 1
ATOM 699 C C . PHE A 1 91 ? -45.926 9.754 36.426 1.00 56.22 91 PHE A C 1
ATOM 701 O O . PHE A 1 91 ? -46.937 9.080 36.230 1.00 56.22 91 PHE A O 1
ATOM 708 N N . ASP A 1 92 ? -45.399 9.966 37.639 1.00 47.81 92 ASP A N 1
ATOM 709 C CA . ASP A 1 92 ? -46.032 9.609 38.925 1.00 47.81 92 ASP A CA 1
ATOM 710 C C . ASP A 1 92 ? -46.709 10.823 39.591 1.00 47.81 92 ASP A C 1
ATOM 712 O O . ASP A 1 92 ? -46.096 11.919 39.612 1.00 47.81 92 ASP A O 1
#

pLDDT: mean 82.23, std 13.43, range [47.81, 93.94]

Radius of gyration: 24.85 Å; chains: 1; bounding box: 62×34×57 Å

Secondary structure (DSSP, 8-state):
----------TTTHHHHHHHHHHHHHHHHHHHHHS----HHHHHHHHHHHHHHHHHHHHHHS-S-HHHHHHHHHHHHHHHHHHHHHHHTT--

Sequence (92 aa):
MDRPYRLACEPDEKPLLLECVGLVDTRMRQIKQNSRLTGTDRIAVMVALTLARELLVGGQSVGLSESDLKSRLQSLIDLTEEALAPQEKLFD

Foldseek 3Di:
DPDDDDDDDDPVCVVVVVVVVVVLVVQLVVCVVVDPDDDSVVSNVVSVVVVVCCVVVVVVVVDPPVVVVVVVVVVVVVVVCVVVVVVVVVVD